Protein AF-A0A6B8VWV4-F1 (afdb_monomer)

Solvent-accessible surface area (backbone atoms only — not comparable to full-atom values): 10207 Å² total; per-residue (Å²): 133,89,80,88,90,80,85,89,86,83,79,82,75,80,77,74,96,81,81,52,87,89,60,67,57,71,84,74,61,70,84,85,40,60,80,71,83,76,66,89,48,74,66,50,55,71,66,52,79,57,67,69,63,52,51,54,50,32,57,49,41,43,54,50,23,52,50,47,48,54,48,51,54,52,48,50,52,52,52,50,49,51,52,37,50,51,31,49,72,72,42,40,70,35,40,76,70,68,77,28,92,43,56,9,41,73,65,51,54,40,46,51,28,47,54,52,32,52,50,41,51,51,50,47,51,50,42,52,53,52,30,52,52,31,47,75,65,55,34,56,29,67,49,30,51,53,31,42,63,57,43,47,59,55,32,49,51,35,54,69,66,37,34,51,54,23,49,64,65,54,51,64,71,75,75,110

Mean predicted aligned error: 11.54 Å

pLDDT: mean 80.35, std 17.71, range [31.72, 97.12]

Foldseek 3Di:
DDDDDDDDDDDDDPDDPPDDPVPPCPVVDDPPWDDDPDQPDPVSVVPDDDPVVQSVQQVVVLVCLVCLLVVLVVCLVVVLVVLQVVQQVVAADCCVVVNDPRRHDLCSQQVSLVVSLVSLVVSLVVLVVVLVVCNVVRHNRVSSVVSSVSSVVVSVCSCVPRNVSNCVSVVVVVPD

Structure (mmCIF, N/CA/C/O backbone):
data_AF-A0A6B8VWV4-F1
#
_entry.id   AF-A0A6B8VWV4-F1
#
loop_
_atom_site.group_PDB
_atom_site.id
_atom_site.type_symbol
_atom_site.label_atom_id
_atom_site.label_alt_id
_atom_site.label_comp_id
_atom_site.label_asym_id
_atom_site.label_entity_id
_atom_site.label_seq_id
_atom_site.pdbx_PDB_ins_code
_atom_site.Cartn_x
_atom_site.Cartn_y
_atom_site.Cartn_z
_atom_site.occupancy
_atom_site.B_iso_or_equiv
_atom_site.auth_seq_id
_atom_site.auth_comp_id
_atom_site.auth_asym_id
_atom_site.auth_atom_id
_atom_site.pdbx_PDB_model_num
ATOM 1 N N . MET A 1 1 ? -22.041 -53.135 40.907 1.00 37.31 1 MET A N 1
ATOM 2 C CA . MET A 1 1 ? -21.548 -53.247 39.514 1.00 37.31 1 MET A CA 1
ATOM 3 C C . MET A 1 1 ? -22.117 -52.061 38.740 1.00 37.31 1 MET A C 1
ATOM 5 O O . MET A 1 1 ? -23.328 -51.948 38.719 1.00 37.31 1 MET A O 1
ATOM 9 N N . SER A 1 2 ? -21.343 -51.020 38.392 1.00 31.72 2 SER A N 1
ATOM 10 C CA . SER A 1 2 ? -20.510 -50.909 37.164 1.00 31.72 2 SER A CA 1
ATOM 11 C C . SER A 1 2 ? -21.371 -51.090 35.897 1.00 31.72 2 SER A C 1
ATOM 13 O O . SER A 1 2 ? -21.990 -52.138 35.793 1.00 31.72 2 SER A O 1
ATOM 15 N N . LYS A 1 3 ? -21.473 -50.194 34.906 1.00 34.91 3 LYS A N 1
ATOM 16 C CA . LYS A 1 3 ? -20.714 -48.990 34.528 1.00 34.91 3 LYS A CA 1
ATOM 17 C C . LYS A 1 3 ? -21.537 -48.207 33.475 1.00 34.91 3 LYS A C 1
ATOM 19 O O . LYS A 1 3 ? -22.262 -48.837 32.721 1.00 34.91 3 LYS A O 1
ATOM 24 N N . SER A 1 4 ? -21.387 -46.878 33.481 1.00 43.94 4 SER A N 1
ATOM 25 C CA . SER A 1 4 ? -21.317 -45.929 32.346 1.00 43.94 4 SER A CA 1
ATOM 26 C C . SER A 1 4 ? -22.036 -46.223 31.024 1.00 43.94 4 SER A C 1
ATOM 28 O O . SER A 1 4 ? -21.726 -47.223 30.397 1.00 43.94 4 SER A O 1
ATOM 30 N N . ASP A 1 5 ? -22.772 -45.221 30.525 1.00 37.59 5 ASP A N 1
ATOM 31 C CA . ASP A 1 5 ? -22.463 -44.593 29.228 1.00 37.59 5 ASP A CA 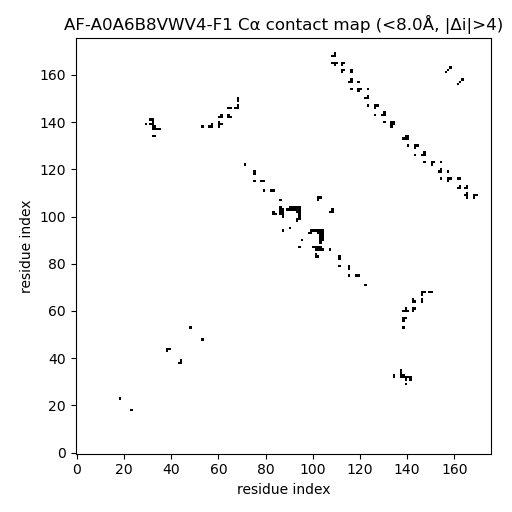1
ATOM 32 C C . ASP A 1 5 ? -22.983 -43.136 29.178 1.00 37.59 5 ASP A C 1
ATOM 34 O O . ASP A 1 5 ? -24.174 -42.863 29.074 1.00 37.59 5 ASP A O 1
ATOM 38 N N . SER A 1 6 ? -22.038 -42.202 29.288 1.00 47.72 6 SER A N 1
ATOM 39 C CA . SER A 1 6 ? -22.035 -40.842 28.720 1.00 47.72 6 SER A CA 1
ATOM 40 C C . SER A 1 6 ? -20.668 -40.724 28.026 1.00 47.72 6 SER A C 1
ATOM 42 O O . SER A 1 6 ? -19.728 -41.323 28.563 1.00 47.72 6 SER A O 1
ATOM 44 N N . PRO A 1 7 ? -20.471 -39.954 26.934 1.00 48.56 7 PRO A N 1
ATOM 45 C CA . PRO A 1 7 ? -21.165 -38.696 26.630 1.00 48.56 7 PRO A CA 1
ATOM 46 C C . PRO A 1 7 ? -21.514 -38.485 25.136 1.00 48.56 7 PRO A C 1
ATOM 48 O O . PRO A 1 7 ? -20.872 -39.041 24.254 1.00 48.56 7 PRO A O 1
ATOM 51 N N . ASP A 1 8 ? -22.444 -37.574 24.835 1.00 41.09 8 ASP A N 1
ATOM 52 C CA . ASP A 1 8 ? -22.256 -36.726 23.653 1.00 41.09 8 ASP A CA 1
ATOM 53 C C . ASP A 1 8 ? -22.115 -35.277 24.113 1.00 41.09 8 ASP A C 1
ATOM 55 O O . ASP A 1 8 ? -22.903 -34.733 24.893 1.00 41.09 8 ASP A O 1
ATOM 59 N N . SER A 1 9 ? -20.990 -34.718 23.707 1.00 47.50 9 SER A N 1
ATOM 60 C CA . SER A 1 9 ? -20.393 -33.486 24.163 1.00 47.50 9 SER A CA 1
ATOM 61 C C . SER A 1 9 ? -20.129 -32.636 22.935 1.00 47.50 9 SER A C 1
ATOM 63 O O . SER A 1 9 ? -19.119 -32.816 22.261 1.00 47.50 9 SER A O 1
ATOM 65 N N . SER A 1 10 ? -20.977 -31.646 22.684 1.00 38.12 10 SER A N 1
ATOM 66 C CA . SER A 1 10 ? -20.609 -30.554 21.783 1.00 38.12 10 SER A CA 1
ATOM 67 C C . SER A 1 10 ? -21.399 -29.288 22.096 1.00 38.12 10 SER A C 1
ATOM 69 O O . SER A 1 10 ? -22.338 -28.907 21.408 1.00 38.12 10 SER A O 1
ATOM 71 N N . GLY A 1 11 ? -20.945 -28.601 23.149 1.00 36.91 11 GLY A N 1
ATOM 72 C CA . GLY A 1 11 ? -20.740 -27.156 23.048 1.00 36.91 11 GLY A CA 1
ATOM 73 C C . GLY A 1 11 ? -21.850 -26.223 23.523 1.00 36.91 11 GLY A C 1
ATOM 74 O O . GLY A 1 11 ? -21.913 -25.096 23.038 1.00 36.91 11 GLY A O 1
ATOM 75 N N . ALA A 1 12 ? -22.676 -26.609 24.497 1.00 40.84 12 ALA A N 1
ATOM 76 C CA . ALA A 1 12 ? -23.470 -25.629 25.239 1.00 40.84 12 ALA A CA 1
ATOM 77 C C . ALA A 1 12 ? -22.522 -24.703 26.027 1.00 40.84 12 ALA A C 1
ATOM 79 O O . ALA A 1 12 ? -21.987 -25.075 27.076 1.00 40.84 12 ALA A O 1
ATOM 80 N N . LYS A 1 13 ? -22.271 -23.495 25.500 1.00 42.22 13 LYS A N 1
ATOM 81 C CA . LYS A 1 13 ? -21.592 -22.416 26.231 1.00 42.22 13 LYS A CA 1
ATOM 82 C C . LYS A 1 13 ? -22.326 -22.215 27.560 1.00 42.22 13 LYS A C 1
ATOM 84 O O . LYS A 1 13 ? -23.463 -21.757 27.569 1.00 42.22 13 LYS A O 1
ATOM 89 N N . LYS A 1 14 ? -21.672 -22.547 28.677 1.00 41.91 14 LYS A N 1
ATOM 90 C CA . LYS A 1 14 ? -22.146 -22.224 30.030 1.00 41.91 14 LYS A CA 1
ATOM 91 C C . LYS A 1 14 ? -22.340 -20.708 30.141 1.00 41.91 14 LYS A C 1
ATOM 93 O O . LYS A 1 14 ? -21.368 -19.971 30.306 1.00 41.91 14 LYS A O 1
ATOM 98 N N . GLN A 1 15 ? -23.586 -20.251 30.040 1.00 50.44 15 GLN A N 1
ATOM 99 C CA . GLN A 1 15 ? -23.987 -18.902 30.429 1.00 50.44 15 GLN A CA 1
ATOM 100 C C . GLN A 1 15 ? -23.720 -18.738 31.933 1.00 50.44 15 GLN A C 1
ATOM 102 O O . GLN A 1 15 ? -24.118 -19.581 32.738 1.00 50.44 15 GLN A O 1
ATOM 107 N N . LYS A 1 16 ? -22.982 -17.689 32.313 1.00 50.56 16 LYS A N 1
ATOM 108 C CA . LYS A 1 16 ? -22.765 -17.335 33.723 1.00 50.56 16 LYS A CA 1
ATOM 109 C C . LYS A 1 16 ? -24.048 -16.709 34.308 1.00 50.56 16 LYS A C 1
ATOM 111 O O . LYS A 1 16 ? -24.732 -15.984 33.589 1.00 50.56 16 LYS A O 1
ATOM 116 N N . PRO A 1 17 ? -24.373 -16.948 35.593 1.00 49.31 17 PRO A N 1
ATOM 117 C CA . PRO A 1 17 ? -25.719 -16.763 36.135 1.00 49.31 17 PRO A CA 1
ATOM 118 C C . PRO A 1 17 ? -25.940 -15.383 36.781 1.00 49.31 17 PRO A C 1
ATOM 120 O O . PRO A 1 17 ? -26.264 -15.298 37.958 1.00 49.31 17 PRO A O 1
ATOM 123 N N . TYR A 1 18 ? -25.795 -14.300 36.018 1.00 51.00 18 TYR A N 1
ATOM 124 C CA . TYR A 1 18 ? -26.352 -12.992 36.402 1.00 51.00 18 TYR A CA 1
ATOM 125 C C . TYR A 1 18 ? -27.030 -12.387 35.171 1.00 51.00 18 TYR A C 1
ATOM 127 O O . TYR A 1 18 ? -26.515 -11.482 34.520 1.00 51.00 18 TYR A O 1
ATOM 135 N N . GLY A 1 19 ? -28.130 -13.037 34.782 1.00 50.75 19 GLY A N 1
ATOM 136 C CA . GLY A 1 19 ? -28.830 -12.841 33.519 1.00 50.75 19 GLY A CA 1
ATOM 137 C C . GLY A 1 19 ? -30.044 -11.944 33.686 1.00 50.75 19 GLY A C 1
ATOM 138 O O . GLY A 1 19 ? -31.120 -12.409 34.048 1.00 50.75 19 GLY A O 1
ATOM 139 N N . HIS A 1 20 ? -29.847 -10.673 33.385 1.00 58.25 20 HIS A N 1
ATOM 140 C CA . HIS A 1 20 ? -30.908 -9.779 32.959 1.00 58.25 20 HIS A CA 1
ATOM 141 C C . HIS A 1 20 ? -30.858 -9.769 31.414 1.00 58.25 20 HIS A C 1
ATOM 143 O O . HIS A 1 20 ? -29.746 -9.708 30.877 1.00 58.25 20 HIS A O 1
ATOM 149 N N . PRO A 1 21 ? -31.977 -9.953 30.682 1.00 62.62 21 PRO A N 1
ATOM 150 C CA . PRO A 1 21 ? -31.972 -10.150 29.224 1.00 62.62 21 PRO A CA 1
ATOM 151 C C . PRO A 1 21 ? -31.321 -8.995 28.450 1.00 62.62 21 PRO A C 1
ATOM 153 O O . PRO A 1 21 ? -30.818 -9.207 27.355 1.00 62.62 21 PRO A O 1
ATOM 156 N N . GLU A 1 22 ? -31.258 -7.803 29.037 1.00 57.44 22 GLU A N 1
ATOM 157 C CA . GLU A 1 22 ? -30.548 -6.638 28.509 1.00 57.44 22 GLU A CA 1
ATOM 158 C C . GLU A 1 22 ? -29.008 -6.735 28.578 1.00 57.44 22 GLU A C 1
ATOM 160 O O . GLU A 1 22 ? -28.310 -5.940 27.954 1.00 57.44 22 GLU A O 1
ATOM 165 N N . ASN A 1 23 ? -28.464 -7.695 29.334 1.00 60.97 23 ASN A N 1
ATOM 166 C CA . ASN A 1 23 ? -27.028 -7.893 29.553 1.00 60.97 23 ASN A CA 1
ATOM 167 C C . ASN A 1 23 ? -26.495 -9.162 28.852 1.00 60.97 23 ASN A C 1
ATOM 169 O O . ASN A 1 23 ? -25.465 -9.720 29.231 1.00 60.97 23 ASN A O 1
ATOM 173 N N . ASP A 1 24 ? -27.176 -9.645 27.813 1.00 59.06 24 ASP A N 1
ATOM 174 C CA . ASP A 1 24 ? -26.701 -10.735 26.944 1.00 59.06 24 ASP A CA 1
ATOM 175 C C . ASP A 1 24 ? -25.492 -10.331 26.060 1.00 59.06 24 ASP A C 1
ATOM 177 O O . ASP A 1 24 ? -24.785 -11.175 25.492 1.00 59.06 24 AS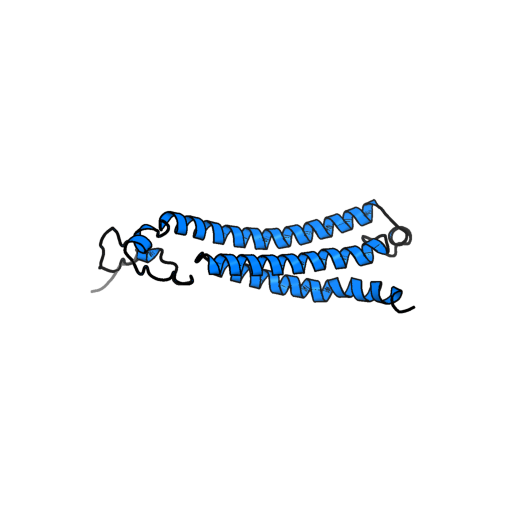P A O 1
ATOM 181 N N . LEU A 1 25 ? -25.181 -9.033 26.039 1.00 56.94 25 LEU A N 1
ATOM 182 C CA . LEU A 1 25 ? -24.085 -8.394 25.310 1.00 56.94 25 LEU A CA 1
ATOM 183 C C . LEU A 1 25 ? -22.680 -8.762 25.822 1.00 56.94 25 LEU A C 1
ATOM 185 O O . LEU A 1 25 ? -21.697 -8.528 25.117 1.00 56.94 25 LEU A O 1
ATOM 189 N N . VAL A 1 26 ? -22.552 -9.377 27.007 1.00 52.75 26 VAL A N 1
ATOM 190 C CA . VAL A 1 26 ? -21.244 -9.770 27.581 1.00 52.75 26 VAL A CA 1
ATOM 191 C C . VAL A 1 26 ? -20.503 -10.779 26.694 1.00 52.75 26 VAL A C 1
ATOM 193 O O . VAL A 1 26 ? -19.275 -10.832 26.697 1.00 52.75 26 VAL A O 1
ATOM 196 N N . THR A 1 27 ? -21.223 -11.570 25.894 1.00 53.66 27 THR A N 1
ATOM 197 C CA . THR A 1 27 ? -20.605 -12.574 25.011 1.00 53.66 27 THR A CA 1
ATOM 198 C C . THR A 1 27 ? -19.972 -11.999 23.739 1.00 53.66 27 THR A C 1
ATOM 200 O O . THR A 1 27 ? -19.168 -12.694 23.117 1.00 53.66 27 THR A O 1
ATOM 203 N N . ASP A 1 28 ? -20.292 -10.750 23.383 1.00 53.59 28 ASP A N 1
ATOM 204 C CA . ASP A 1 28 ? -19.855 -10.068 22.152 1.00 53.59 28 ASP A CA 1
ATOM 205 C C . ASP A 1 28 ? -19.010 -8.811 22.457 1.00 53.59 28 ASP A C 1
ATOM 207 O O . ASP A 1 28 ? -18.767 -7.969 21.588 1.00 53.59 28 ASP A O 1
ATOM 211 N N . TYR A 1 29 ? -18.573 -8.661 23.714 1.00 58.59 29 TYR A N 1
ATOM 212 C CA . TYR A 1 29 ? -17.768 -7.527 24.152 1.00 58.59 29 TYR A CA 1
ATOM 213 C C . TYR A 1 29 ? -16.325 -7.672 23.655 1.00 58.59 29 TYR A C 1
ATOM 215 O O . TYR A 1 29 ? -15.610 -8.617 23.994 1.00 58.59 29 TYR A O 1
ATOM 223 N N . ASP A 1 30 ? -15.884 -6.722 22.834 1.00 65.31 30 ASP A N 1
ATOM 224 C CA . ASP A 1 30 ? -14.546 -6.727 22.248 1.00 65.31 30 ASP A CA 1
ATOM 225 C C . ASP A 1 30 ? -13.532 -6.087 23.210 1.00 65.31 30 ASP A C 1
ATOM 227 O O . ASP A 1 30 ? -13.247 -4.890 23.141 1.00 65.31 30 ASP A O 1
ATOM 231 N N . TYR A 1 31 ? -12.981 -6.901 24.117 1.00 67.44 31 TYR A N 1
ATOM 232 C CA . TYR A 1 31 ? -11.972 -6.480 25.102 1.00 67.44 31 TYR A CA 1
ATOM 233 C C . TYR A 1 31 ? -10.649 -5.997 24.481 1.00 67.44 31 TYR A C 1
ATOM 235 O O . TYR A 1 31 ? -9.799 -5.476 25.198 1.00 67.44 31 TYR A O 1
ATOM 243 N N . THR A 1 32 ? -10.439 -6.180 23.172 1.00 73.50 32 THR A N 1
ATOM 244 C CA . THR A 1 32 ? -9.194 -5.772 22.499 1.00 73.50 32 THR A CA 1
ATOM 245 C C . THR A 1 32 ? -9.196 -4.307 22.068 1.00 73.50 32 THR A C 1
ATOM 247 O O . THR A 1 32 ? -8.146 -3.757 21.722 1.00 73.50 32 THR A O 1
ATOM 250 N N . ASN A 1 33 ? -10.359 -3.652 22.087 1.00 79.94 33 ASN A N 1
ATOM 251 C CA . ASN A 1 33 ? -10.485 -2.268 21.656 1.00 79.94 33 ASN A CA 1
ATOM 252 C C . ASN A 1 33 ? -10.069 -1.281 22.734 1.00 79.94 33 ASN A C 1
ATOM 254 O O . ASN A 1 33 ? -10.228 -1.510 23.932 1.00 79.94 33 ASN A O 1
ATOM 258 N N . ARG A 1 34 ? -9.572 -0.128 22.277 1.00 82.19 34 ARG A N 1
ATOM 259 C CA . ARG A 1 34 ? -9.342 1.016 23.151 1.00 82.19 34 ARG A CA 1
ATOM 260 C C . ARG A 1 34 ? -10.682 1.428 23.772 1.00 82.19 34 ARG A C 1
ATOM 262 O O . ARG A 1 34 ? -11.584 1.791 23.009 1.00 82.19 34 ARG A O 1
ATOM 269 N N . PRO A 1 35 ? -10.812 1.425 25.110 1.00 79.69 35 PRO A N 1
ATOM 270 C CA . PRO A 1 35 ? -12.058 1.805 25.753 1.00 79.69 35 PRO A CA 1
ATOM 271 C C . PRO A 1 35 ? -12.407 3.252 25.402 1.00 79.69 35 PRO A C 1
ATOM 273 O O . PRO A 1 35 ? -11.531 4.122 25.334 1.00 79.69 35 PRO A O 1
ATOM 276 N N . MET A 1 36 ? -13.689 3.488 25.134 1.00 75.56 36 MET A N 1
ATOM 277 C CA . MET A 1 36 ? -14.227 4.838 25.017 1.00 75.56 36 MET A CA 1
ATOM 278 C C . MET A 1 36 ? -14.179 5.498 26.406 1.00 75.56 36 MET A C 1
ATOM 280 O O . MET A 1 36 ? -14.383 4.793 27.400 1.00 75.56 36 MET A O 1
ATOM 284 N N . PRO A 1 37 ? -13.877 6.805 26.519 1.00 79.88 37 PRO A N 1
ATOM 285 C CA . PRO A 1 37 ? -14.054 7.508 27.786 1.00 79.88 37 PRO A CA 1
ATOM 286 C C . PRO A 1 37 ? -15.496 7.332 28.277 1.00 79.88 37 PRO A C 1
ATOM 288 O O . PRO A 1 37 ? -16.438 7.408 27.488 1.00 79.88 37 PRO A O 1
ATOM 291 N N . GLY A 1 38 ? -15.653 7.037 29.569 1.00 75.94 38 GLY A N 1
ATOM 292 C CA . GLY A 1 38 ? -16.973 6.895 30.179 1.00 75.94 38 GLY A CA 1
ATOM 293 C C . GLY A 1 38 ? -17.726 8.230 30.169 1.00 75.94 38 GLY A C 1
ATOM 294 O O . GLY A 1 38 ? -17.079 9.276 30.255 1.00 75.94 38 GLY A O 1
ATOM 295 N N . PRO A 1 39 ? -19.066 8.205 30.074 1.00 82.25 39 PRO A N 1
ATOM 296 C CA . PRO A 1 39 ? -19.858 9.422 30.045 1.0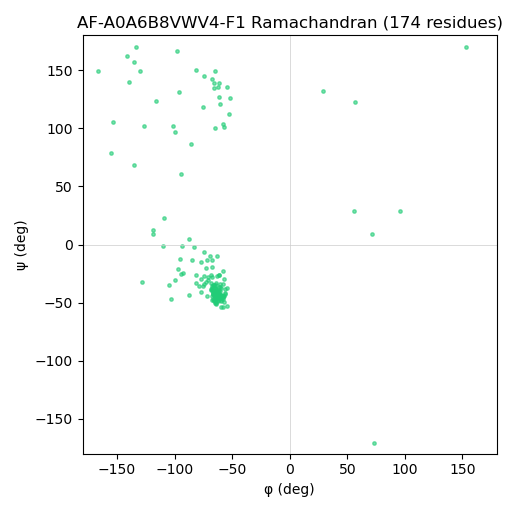0 82.25 39 PRO A CA 1
ATOM 297 C C . PRO A 1 39 ? -19.738 10.151 31.382 1.00 82.25 39 PRO A C 1
ATOM 299 O O . PRO A 1 39 ? -19.835 9.531 32.444 1.00 82.25 39 PRO A O 1
ATOM 302 N N . SER A 1 40 ? -19.523 11.463 31.331 1.00 81.81 40 SER A N 1
ATOM 303 C CA . SER A 1 40 ? -19.393 12.296 32.538 1.00 81.81 40 SER A CA 1
ATOM 304 C C . SER A 1 40 ? -20.691 13.007 32.933 1.00 81.81 40 SER A C 1
ATOM 306 O O . SER A 1 40 ? -20.856 13.361 34.100 1.00 81.81 40 SER A O 1
ATOM 308 N N . THR A 1 41 ? -21.630 13.174 31.992 1.00 88.00 41 THR A N 1
ATOM 309 C CA . THR A 1 41 ? -22.945 13.798 32.216 1.00 88.00 41 THR A CA 1
ATOM 310 C C . THR A 1 41 ? -24.083 12.975 31.600 1.00 88.00 41 THR A C 1
ATOM 312 O O . THR A 1 41 ? -23.855 12.020 30.854 1.00 88.00 41 THR A O 1
ATOM 315 N N . VAL A 1 42 ? -25.332 13.327 31.922 1.00 82.94 42 VAL A N 1
ATOM 316 C CA . VAL A 1 42 ? -26.528 12.643 31.391 1.00 82.94 42 VAL A CA 1
ATOM 317 C C . VAL A 1 42 ? -26.682 12.900 29.888 1.00 82.94 42 VAL A C 1
ATOM 319 O O . VAL A 1 42 ? -27.070 12.008 29.138 1.00 82.94 42 VAL A O 1
ATOM 322 N N . GLU A 1 43 ? -26.320 14.097 29.433 1.00 83.00 43 GLU A N 1
ATOM 323 C CA . GLU A 1 43 ? -26.318 14.490 28.022 1.00 83.00 43 GLU A CA 1
ATOM 324 C C . GLU A 1 43 ? -25.256 13.718 27.232 1.00 83.00 43 GLU A C 1
ATOM 326 O O . GLU A 1 43 ? -25.515 13.285 26.112 1.00 83.00 43 GLU A O 1
ATOM 331 N N . ASP A 1 44 ? -24.084 13.497 27.832 1.00 80.94 44 ASP A N 1
ATOM 332 C CA . ASP A 1 44 ? -22.996 12.698 27.259 1.00 80.94 44 ASP A CA 1
ATOM 333 C C . ASP A 1 44 ? -23.424 11.231 27.083 1.00 80.94 44 ASP A C 1
ATOM 335 O O . ASP A 1 44 ? -23.185 10.621 26.043 1.00 80.94 44 ASP A O 1
ATOM 339 N N . LEU A 1 45 ? -24.166 10.686 28.056 1.00 79.94 45 LEU A N 1
ATOM 340 C CA . LEU A 1 45 ? -24.765 9.354 27.950 1.00 79.94 45 LEU A CA 1
ATOM 341 C C . LEU A 1 45 ? -25.830 9.285 26.841 1.00 79.94 45 LEU A C 1
ATOM 343 O O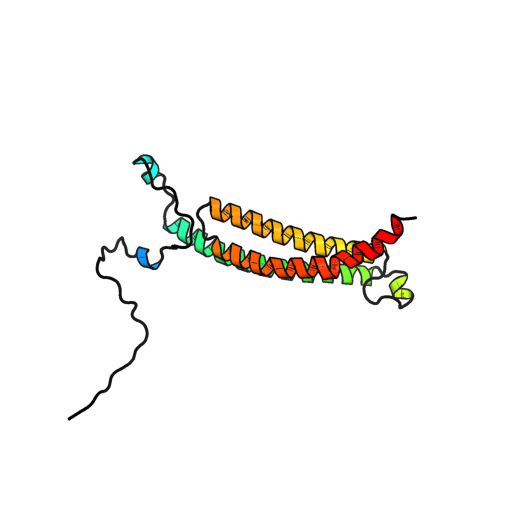 . LEU A 1 45 ? -25.864 8.313 26.090 1.00 79.94 45 LEU A O 1
ATOM 347 N N . ALA A 1 46 ? -26.668 10.317 26.700 1.00 81.19 46 ALA A N 1
ATOM 348 C CA . ALA A 1 46 ? -27.677 10.391 25.640 1.00 81.19 46 ALA A CA 1
ATOM 349 C C . ALA A 1 46 ? -27.065 10.566 24.235 1.00 81.19 46 ALA A C 1
ATOM 351 O O . ALA A 1 46 ? -27.670 10.159 23.244 1.00 81.19 46 ALA A O 1
ATOM 352 N N . GLY A 1 47 ? -25.868 11.153 24.144 1.00 79.25 47 GLY A N 1
ATOM 353 C CA . GLY A 1 47 ? -25.113 11.334 22.904 1.00 79.25 47 GLY A CA 1
ATOM 354 C C . GLY A 1 47 ? -24.290 10.118 22.471 1.00 79.25 47 GLY A C 1
ATOM 355 O O . GLY A 1 47 ? -23.643 10.171 21.419 1.00 79.25 47 GLY A O 1
ATOM 356 N N . GLN A 1 48 ? -24.284 9.028 23.248 1.00 79.94 48 GLN A N 1
ATOM 357 C CA . GLN A 1 48 ? -23.482 7.860 22.904 1.00 79.94 48 GLN A CA 1
ATOM 358 C C . GLN A 1 48 ? -23.966 7.185 21.614 1.00 79.94 48 GLN A C 1
ATOM 360 O O . GLN A 1 48 ? -25.168 7.030 21.389 1.00 79.94 48 GLN A O 1
ATOM 365 N N . PRO A 1 49 ? -23.031 6.749 20.752 1.00 78.94 49 PRO A N 1
ATOM 366 C CA . PRO A 1 49 ? -23.384 6.001 19.559 1.00 78.94 49 PRO A CA 1
ATOM 367 C C . PRO A 1 49 ? -24.061 4.678 19.929 1.00 78.94 49 PRO A C 1
ATOM 369 O O . PRO A 1 49 ? -23.578 3.944 20.788 1.00 78.94 49 PRO A O 1
ATOM 372 N N . ASP A 1 50 ? -25.148 4.357 19.223 1.00 83.75 50 ASP A N 1
ATOM 373 C CA . ASP A 1 50 ? -25.885 3.102 19.392 1.00 83.75 50 ASP A CA 1
ATOM 374 C C . ASP A 1 50 ? -24.936 1.881 19.300 1.00 83.75 50 ASP A C 1
ATOM 376 O O . ASP A 1 50 ? -24.210 1.738 18.301 1.00 83.75 50 ASP A O 1
ATOM 380 N N . PRO A 1 51 ? -24.930 0.978 20.304 1.00 79.12 51 PRO A N 1
ATOM 381 C CA . PRO A 1 51 ? -24.073 -0.206 20.318 1.00 79.12 51 PRO A CA 1
ATOM 382 C C . PRO A 1 51 ? -24.253 -1.118 19.094 1.00 79.12 51 PRO A C 1
ATOM 384 O O . PRO A 1 51 ? -23.289 -1.765 18.667 1.00 79.12 51 PRO A O 1
ATOM 387 N N . VAL A 1 52 ? -25.444 -1.164 18.486 1.00 84.31 52 VAL A N 1
ATOM 388 C CA . VAL A 1 52 ? -25.697 -1.966 17.276 1.00 84.31 52 VAL A CA 1
ATOM 389 C C . VAL A 1 52 ? -24.915 -1.408 16.084 1.00 84.31 52 VAL A C 1
ATOM 391 O O . VAL A 1 52 ? -24.263 -2.161 15.353 1.00 84.31 52 VAL A O 1
ATOM 394 N N . LEU A 1 53 ? -24.891 -0.081 15.927 1.00 84.62 53 LEU A N 1
ATOM 395 C CA . LEU A 1 53 ? -24.137 0.587 14.863 1.00 84.62 53 LEU A CA 1
ATOM 396 C C . LEU A 1 53 ? -22.623 0.390 15.023 1.00 84.62 53 LEU A C 1
ATOM 398 O O . LEU A 1 53 ? -21.912 0.213 14.030 1.00 84.62 53 LEU A O 1
ATOM 402 N N . ILE A 1 54 ? -22.115 0.390 16.259 1.00 84.25 54 ILE A N 1
ATOM 403 C CA . ILE A 1 54 ? -20.696 0.120 16.541 1.00 84.25 54 ILE A CA 1
ATOM 404 C C . ILE A 1 54 ? -20.338 -1.320 16.161 1.00 84.25 54 ILE A C 1
ATOM 406 O O . ILE A 1 54 ? -19.313 -1.555 15.513 1.00 84.25 54 ILE A O 1
ATOM 410 N N . ARG A 1 55 ? -21.193 -2.287 16.512 1.00 83.19 55 ARG A N 1
ATOM 411 C CA . ARG A 1 55 ? -20.974 -3.705 16.197 1.00 83.19 55 ARG A CA 1
ATOM 412 C C . ARG A 1 55 ? -20.875 -3.944 14.695 1.00 83.19 55 ARG A C 1
ATOM 414 O O . ARG A 1 55 ? -19.942 -4.609 14.236 1.00 83.19 55 ARG A O 1
ATOM 421 N N . GLU A 1 56 ? -21.782 -3.354 13.923 1.00 87.75 56 GLU A N 1
ATOM 422 C CA . GLU A 1 56 ? -21.764 -3.484 12.467 1.00 87.75 56 GLU A CA 1
ATOM 423 C C . GLU A 1 56 ? -20.490 -2.866 11.866 1.00 87.75 56 GLU A C 1
ATOM 425 O O . GLU A 1 56 ? -19.792 -3.504 11.072 1.00 87.75 56 GLU A O 1
ATOM 430 N N . ARG A 1 57 ? -20.081 -1.678 12.334 1.00 87.75 57 ARG A N 1
ATOM 431 C CA . ARG A 1 57 ? -18.811 -1.052 11.921 1.00 87.75 57 ARG A CA 1
ATOM 432 C C . ARG A 1 57 ? -17.587 -1.901 12.282 1.00 87.75 57 ARG A C 1
ATOM 434 O O . ARG A 1 57 ? -16.641 -1.970 11.494 1.00 87.75 57 ARG A O 1
ATOM 441 N N . ASN A 1 58 ? -17.595 -2.590 13.422 1.00 87.75 58 ASN A N 1
ATOM 442 C CA . ASN A 1 58 ? -16.514 -3.492 13.835 1.00 87.75 58 ASN A CA 1
ATOM 443 C C . ASN A 1 58 ? -16.422 -4.742 12.949 1.00 87.75 58 ASN A C 1
ATOM 445 O O . ASN A 1 58 ? -15.319 -5.172 12.573 1.00 87.75 58 ASN A O 1
ATOM 449 N N . ARG A 1 59 ? -17.571 -5.302 12.555 1.00 87.44 59 ARG A N 1
ATOM 450 C CA . ARG A 1 59 ? -17.634 -6.412 11.598 1.00 87.44 59 ARG A CA 1
ATOM 451 C C . ARG A 1 59 ? -17.091 -5.989 10.234 1.00 87.44 59 ARG A C 1
ATOM 453 O O . ARG A 1 59 ? -16.259 -6.697 9.661 1.00 87.44 59 ARG A O 1
ATOM 460 N N . GLN A 1 60 ? -17.489 -4.811 9.756 1.00 90.25 60 GLN A N 1
ATOM 461 C CA . GLN A 1 60 ? -17.003 -4.241 8.499 1.00 90.25 60 GLN A CA 1
ATOM 462 C C . GLN A 1 60 ? -15.501 -3.941 8.539 1.00 90.25 60 GLN A C 1
ATOM 464 O O . GLN A 1 60 ? -14.803 -4.282 7.588 1.00 90.25 60 GLN A O 1
ATOM 469 N N . SER A 1 61 ? -14.977 -3.397 9.644 1.00 88.19 61 SER A N 1
ATOM 470 C CA . SER A 1 61 ? -13.543 -3.097 9.806 1.00 88.19 61 SER A CA 1
ATOM 471 C C . SER A 1 61 ? -12.663 -4.334 9.596 1.00 88.19 61 SER A C 1
ATOM 473 O O . SER A 1 61 ? -11.646 -4.263 8.911 1.00 88.19 61 SER A O 1
ATOM 475 N N . GLY A 1 62 ? -13.084 -5.491 10.121 1.00 88.62 62 GLY A N 1
ATOM 476 C CA . GLY A 1 62 ? -12.348 -6.747 9.936 1.00 88.62 62 GLY A CA 1
ATOM 477 C C . GLY A 1 62 ? -12.311 -7.209 8.476 1.00 88.62 62 GLY A C 1
ATOM 478 O O . GLY A 1 62 ? -11.256 -7.585 7.974 1.00 88.62 62 GLY A O 1
ATOM 479 N N . ARG A 1 63 ? -13.447 -7.125 7.768 1.00 92.81 63 ARG A N 1
ATOM 480 C CA . ARG A 1 63 ? -13.514 -7.456 6.332 1.00 92.81 63 ARG A CA 1
ATOM 481 C C . ARG A 1 63 ? -12.682 -6.483 5.499 1.00 92.81 63 ARG A C 1
ATOM 483 O O . ARG A 1 63 ? -11.972 -6.916 4.601 1.00 92.81 63 ARG A O 1
ATOM 490 N N . GLN A 1 64 ? -12.748 -5.190 5.816 1.00 94.56 64 GLN A N 1
ATOM 491 C CA . GLN A 1 64 ? -11.966 -4.150 5.147 1.00 94.56 64 GLN A CA 1
ATOM 492 C C . GLN A 1 64 ? -10.464 -4.408 5.279 1.00 94.56 64 GLN A C 1
ATOM 494 O O . GLN A 1 64 ? -9.771 -4.337 4.274 1.00 94.56 64 GLN A O 1
ATOM 499 N N . ALA A 1 65 ? -9.973 -4.767 6.471 1.00 94.25 65 ALA A N 1
ATOM 500 C CA . ALA A 1 65 ? -8.558 -5.081 6.681 1.00 94.25 65 ALA A CA 1
ATOM 501 C C . ALA A 1 65 ? -8.092 -6.269 5.820 1.00 94.25 65 ALA A C 1
ATOM 503 O O . ALA A 1 65 ? -7.044 -6.201 5.180 1.00 94.25 65 ALA A O 1
ATOM 504 N N . LEU A 1 66 ? -8.901 -7.333 5.748 1.00 95.25 66 LEU A N 1
ATOM 505 C CA . LEU A 1 66 ? -8.602 -8.500 4.917 1.00 95.25 66 LEU A CA 1
ATOM 506 C C . LEU A 1 66 ? -8.572 -8.147 3.423 1.00 95.25 66 LEU A C 1
ATOM 508 O O . LEU A 1 66 ? -7.606 -8.466 2.731 1.00 95.25 66 LEU A O 1
ATOM 512 N N . PHE A 1 67 ? -9.609 -7.466 2.926 1.00 96.94 67 PHE A N 1
ATOM 513 C CA . PHE A 1 67 ? -9.664 -7.044 1.525 1.00 96.94 67 PHE A CA 1
ATOM 514 C C . PHE A 1 67 ? -8.561 -6.048 1.176 1.00 96.94 67 PHE A C 1
ATOM 516 O O . PHE A 1 67 ? -8.053 -6.088 0.061 1.00 96.94 67 PHE A O 1
ATOM 523 N N . TYR A 1 68 ? -8.157 -5.196 2.119 1.00 96.88 68 TYR A N 1
ATOM 524 C CA . TYR A 1 68 ? -7.037 -4.284 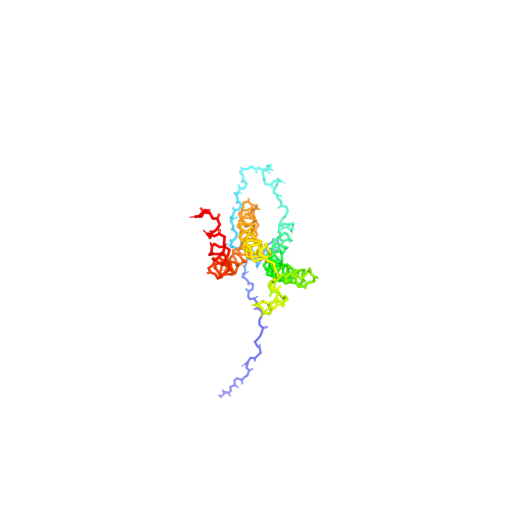1.938 1.00 96.88 68 TYR A CA 1
ATOM 525 C C . TYR A 1 68 ? -5.724 -5.049 1.754 1.00 96.88 68 TYR A C 1
ATOM 527 O O . TYR A 1 68 ? -5.025 -4.815 0.774 1.00 96.88 68 TYR A O 1
ATOM 535 N N . ALA A 1 69 ? -5.410 -5.998 2.644 1.00 95.38 69 ALA A N 1
ATOM 536 C CA . ALA A 1 69 ? -4.178 -6.782 2.562 1.00 95.38 69 ALA A CA 1
ATOM 537 C C . ALA A 1 69 ? -4.105 -7.622 1.276 1.00 95.38 69 ALA A C 1
ATOM 539 O O . ALA A 1 69 ? -3.090 -7.611 0.585 1.00 95.38 69 ALA A O 1
ATOM 540 N N . ILE A 1 70 ? -5.192 -8.311 0.917 1.00 96.88 70 ILE A N 1
ATOM 541 C CA . ILE A 1 70 ? -5.247 -9.101 -0.322 1.00 96.88 70 ILE A CA 1
ATOM 542 C C . ILE A 1 70 ? -5.185 -8.179 -1.544 1.00 96.88 70 ILE A C 1
ATOM 544 O O . ILE A 1 70 ? -4.405 -8.417 -2.464 1.00 96.88 70 ILE A O 1
ATOM 548 N N . GLY A 1 71 ? -5.981 -7.108 -1.544 1.00 96.81 71 GLY A N 1
ATOM 549 C CA . GLY A 1 71 ? -6.053 -6.150 -2.643 1.00 96.81 71 GLY A CA 1
ATOM 550 C C . GLY A 1 71 ? -4.714 -5.471 -2.913 1.00 96.81 71 GLY A C 1
ATOM 551 O O . GLY A 1 71 ? -4.334 -5.336 -4.071 1.00 96.81 71 GLY A O 1
ATOM 552 N N . ALA A 1 72 ? -3.968 -5.125 -1.867 1.00 96.06 72 ALA A N 1
ATOM 553 C CA . ALA A 1 72 ? -2.607 -4.604 -1.942 1.00 96.06 72 ALA A CA 1
ATOM 554 C C . ALA A 1 72 ? -1.661 -5.519 -2.735 1.00 96.06 72 ALA A C 1
ATOM 556 O O . ALA A 1 72 ? -1.014 -5.079 -3.683 1.00 96.06 72 ALA A O 1
ATOM 557 N N . ILE A 1 73 ? -1.610 -6.803 -2.374 1.00 95.25 73 ILE A N 1
ATOM 558 C CA . ILE A 1 73 ? -0.726 -7.788 -3.014 1.00 95.25 73 ILE A CA 1
ATOM 559 C C . ILE A 1 73 ? -1.145 -8.000 -4.464 1.00 95.25 73 ILE A C 1
ATOM 561 O O . ILE A 1 73 ? -0.319 -7.943 -5.371 1.00 95.25 73 ILE A O 1
ATOM 565 N N . VAL A 1 74 ? -2.441 -8.222 -4.685 1.00 97.12 74 VAL A N 1
ATOM 566 C CA . VAL A 1 74 ? -2.991 -8.461 -6.021 1.00 97.12 74 VAL A CA 1
ATOM 567 C C . VAL A 1 74 ? -2.720 -7.264 -6.926 1.00 97.12 74 VAL A C 1
ATOM 569 O O . VAL A 1 74 ? -2.275 -7.444 -8.054 1.00 97.12 74 VAL A O 1
ATOM 572 N N . THR A 1 75 ? -2.914 -6.043 -6.431 1.00 96.44 75 THR A N 1
ATOM 573 C CA . THR A 1 75 ? -2.673 -4.825 -7.212 1.00 96.44 75 THR A CA 1
ATOM 574 C C . THR A 1 75 ? -1.189 -4.621 -7.500 1.00 96.44 75 THR A C 1
ATOM 576 O O . THR A 1 75 ? -0.852 -4.244 -8.618 1.00 96.44 75 THR A O 1
ATOM 579 N N . LEU A 1 76 ? -0.293 -4.918 -6.552 1.00 95.75 76 LEU A N 1
ATOM 580 C CA . LEU A 1 76 ? 1.152 -4.864 -6.789 1.00 95.75 76 LEU A CA 1
ATOM 581 C C . LEU A 1 76 ? 1.576 -5.860 -7.878 1.00 95.75 76 LEU A C 1
ATOM 583 O O . LEU A 1 76 ? 2.273 -5.483 -8.818 1.00 95.75 76 LEU A O 1
ATOM 587 N N . LEU A 1 77 ? 1.133 -7.117 -7.776 1.00 94.81 77 LEU A N 1
ATOM 588 C CA . LEU A 1 77 ? 1.485 -8.166 -8.734 1.00 94.81 77 LEU A CA 1
ATOM 589 C C . LEU A 1 77 ? 0.901 -7.888 -10.120 1.00 94.81 77 LEU A C 1
ATOM 591 O O . LEU A 1 77 ? 1.624 -7.952 -11.112 1.00 94.81 77 LEU A O 1
ATOM 595 N N . LEU A 1 78 ? -0.386 -7.538 -10.195 1.00 96.75 78 LEU A N 1
ATOM 596 C CA . LEU A 1 78 ? -1.039 -7.198 -11.458 1.00 96.75 78 LEU A CA 1
ATOM 597 C C . LEU A 1 78 ? -0.442 -5.930 -12.066 1.00 96.75 78 LEU A C 1
ATOM 599 O O . LEU A 1 78 ? -0.136 -5.922 -13.250 1.00 96.75 78 LEU A O 1
ATOM 603 N N . GLY A 1 79 ? -0.227 -4.879 -11.274 1.00 93.50 79 GLY A N 1
ATOM 604 C CA . GLY A 1 79 ? 0.376 -3.633 -11.744 1.00 93.50 79 GLY A CA 1
ATOM 605 C C . GLY A 1 79 ? 1.797 -3.843 -12.265 1.00 93.50 79 GLY A C 1
ATOM 606 O O . GLY A 1 79 ? 2.122 -3.403 -13.366 1.00 93.50 79 GLY A O 1
ATOM 607 N N . GLY A 1 80 ? 2.624 -4.586 -11.524 1.00 92.31 80 GLY A N 1
ATOM 608 C CA . GLY A 1 80 ? 3.974 -4.951 -11.951 1.00 92.31 80 GLY A CA 1
ATOM 609 C C . GLY A 1 80 ? 3.976 -5.791 -13.229 1.00 92.31 80 GLY A C 1
ATOM 610 O O . GLY A 1 80 ? 4.749 -5.508 -14.143 1.00 92.31 80 GLY A O 1
ATOM 611 N N . PHE A 1 81 ? 3.085 -6.778 -13.332 1.00 93.69 81 PHE A N 1
ATOM 612 C CA . PHE A 1 81 ? 2.957 -7.614 -14.525 1.00 93.69 81 PHE A CA 1
ATOM 613 C C . PHE A 1 81 ? 2.451 -6.831 -15.743 1.00 93.69 81 PHE A C 1
ATOM 615 O O . PHE A 1 81 ? 2.992 -6.981 -16.835 1.00 93.69 81 PHE A O 1
ATOM 622 N N . LEU A 1 82 ? 1.467 -5.946 -15.565 1.00 93.62 82 LEU A N 1
ATOM 623 C CA . LEU A 1 82 ? 0.967 -5.076 -16.631 1.00 93.62 82 LEU A CA 1
ATOM 624 C C . LEU A 1 82 ? 2.061 -4.141 -17.154 1.00 93.62 82 LEU A C 1
ATOM 626 O O . LEU A 1 82 ? 2.172 -3.963 -18.363 1.00 93.62 82 LEU A O 1
ATOM 630 N N . LEU A 1 83 ? 2.907 -3.591 -16.278 1.00 90.75 83 LEU A N 1
ATOM 631 C CA . LEU A 1 83 ? 4.055 -2.784 -16.701 1.00 90.75 83 LEU A CA 1
ATOM 632 C C . LEU A 1 83 ? 5.075 -3.602 -17.512 1.00 90.75 83 LEU A C 1
ATOM 634 O O . LEU A 1 83 ? 5.607 -3.093 -18.498 1.00 90.75 83 LEU A O 1
ATOM 638 N N . LEU A 1 84 ? 5.317 -4.867 -17.148 1.00 90.06 84 LEU A N 1
ATOM 639 C CA . LEU A 1 84 ? 6.173 -5.766 -17.938 1.00 90.06 84 LEU A CA 1
ATOM 640 C C . LEU A 1 84 ? 5.556 -6.082 -19.302 1.00 90.06 84 LEU A C 1
ATOM 642 O O . LEU A 1 84 ? 6.246 -6.024 -20.315 1.00 90.06 84 LEU A O 1
ATOM 646 N N . LEU A 1 85 ? 4.253 -6.367 -19.349 1.00 90.62 85 LEU A N 1
ATOM 647 C CA . LEU A 1 85 ? 3.539 -6.586 -20.607 1.00 90.62 85 LEU A CA 1
ATOM 648 C C . LEU A 1 85 ? 3.604 -5.355 -21.511 1.00 90.62 85 LEU A C 1
ATOM 650 O O . LEU A 1 85 ? 3.888 -5.483 -22.698 1.00 90.62 85 LEU A O 1
ATOM 654 N N . LEU A 1 86 ? 3.386 -4.162 -20.954 1.00 88.62 86 LEU A N 1
ATOM 655 C CA . LEU A 1 86 ? 3.507 -2.905 -21.690 1.00 88.62 86 LEU A CA 1
ATOM 656 C C . LEU A 1 86 ? 4.923 -2.721 -22.241 1.00 88.62 86 LEU A C 1
ATOM 658 O O . LEU A 1 86 ? 5.068 -2.410 -23.419 1.00 88.62 86 LEU A O 1
ATOM 662 N N . SER A 1 87 ? 5.958 -2.987 -21.437 1.00 87.00 87 SER A N 1
ATOM 663 C CA . SER A 1 87 ? 7.349 -2.958 -21.910 1.00 87.00 87 SER A CA 1
ATOM 664 C C . SER A 1 87 ? 7.566 -3.913 -23.082 1.00 87.00 87 SER A C 1
ATOM 666 O O . SER A 1 87 ? 8.138 -3.531 -24.103 1.00 87.00 87 SER A O 1
ATOM 668 N N . ARG A 1 88 ? 7.029 -5.134 -22.979 1.00 87.06 88 ARG A N 1
ATOM 669 C CA . ARG A 1 88 ? 7.167 -6.155 -24.017 1.00 87.06 88 ARG A CA 1
ATOM 670 C C . ARG A 1 88 ? 6.448 -5.804 -25.319 1.00 87.06 88 ARG A C 1
ATOM 672 O O . ARG A 1 88 ? 6.943 -6.182 -26.380 1.00 87.06 88 ARG A O 1
ATOM 679 N N . MET A 1 89 ? 5.303 -5.123 -25.235 1.00 87.12 89 MET A N 1
ATOM 680 C CA . MET A 1 89 ? 4.522 -4.672 -26.394 1.00 87.12 89 MET A CA 1
ATOM 681 C C . MET A 1 89 ? 5.141 -3.457 -27.087 1.00 87.12 89 MET A C 1
ATOM 683 O O . MET A 1 89 ? 5.066 -3.365 -28.307 1.00 87.12 89 MET A O 1
ATOM 687 N N . ILE A 1 90 ? 5.745 -2.535 -26.328 1.00 86.75 90 ILE A N 1
ATOM 688 C CA . ILE A 1 90 ? 6.453 -1.374 -26.891 1.00 86.75 90 ILE A CA 1
ATOM 689 C C . ILE A 1 90 ? 7.724 -1.826 -27.625 1.00 86.75 90 ILE A C 1
ATOM 691 O O . ILE A 1 90 ? 8.090 -1.237 -28.640 1.00 86.75 90 ILE A O 1
ATOM 695 N N . GLY A 1 91 ? 8.372 -2.889 -27.138 1.00 79.56 91 GLY A N 1
ATOM 696 C CA . GLY A 1 91 ? 9.646 -3.355 -27.675 1.00 79.56 91 GLY A CA 1
ATOM 697 C C . GLY A 1 91 ? 10.796 -2.425 -27.289 1.00 79.56 91 GLY A C 1
ATOM 698 O O . GLY A 1 91 ? 10.662 -1.558 -26.422 1.00 79.56 91 GLY A O 1
ATOM 699 N N . GLY A 1 92 ? 11.965 -2.641 -27.883 1.00 82.88 92 GLY A N 1
ATOM 700 C CA . GLY A 1 92 ? 13.137 -1.811 -27.624 1.00 82.88 92 GLY A CA 1
ATOM 701 C C . GLY A 1 92 ? 14.460 -2.537 -27.851 1.00 82.88 92 GLY A C 1
ATOM 702 O O . GLY A 1 92 ? 14.474 -3.757 -28.036 1.00 82.88 92 GLY A O 1
ATOM 703 N N . PRO A 1 93 ? 15.577 -1.792 -27.829 1.00 81.88 93 PRO A N 1
ATOM 704 C CA . PRO A 1 93 ? 16.886 -2.292 -28.243 1.00 81.88 93 PRO A CA 1
ATOM 705 C C . PRO A 1 93 ? 17.336 -3.522 -27.445 1.00 81.88 93 PRO A C 1
ATOM 707 O O . PRO A 1 93 ? 17.932 -4.425 -28.022 1.00 81.88 93 PRO A O 1
ATOM 710 N N . TYR A 1 94 ? 16.980 -3.615 -26.159 1.00 81.06 94 TYR A N 1
ATOM 711 C CA . TYR A 1 94 ? 17.340 -4.761 -25.315 1.00 81.06 94 TYR A CA 1
ATOM 712 C C . TYR A 1 94 ? 16.588 -6.050 -25.672 1.00 81.06 94 TYR A C 1
ATOM 714 O O . TYR A 1 94 ? 17.128 -7.143 -25.507 1.00 81.06 94 TYR A O 1
ATOM 722 N N . CYS A 1 95 ? 15.355 -5.937 -26.171 1.00 82.94 95 CYS A N 1
ATOM 723 C CA . CYS A 1 95 ? 14.563 -7.094 -26.592 1.00 82.94 95 CYS A CA 1
ATOM 724 C C . CYS A 1 95 ? 14.950 -7.576 -27.996 1.00 82.94 95 CYS A C 1
ATOM 726 O O . CYS A 1 95 ? 14.939 -8.779 -28.242 1.00 82.94 95 CYS A O 1
ATOM 728 N N . GLU A 1 96 ? 15.353 -6.665 -28.886 1.00 81.94 96 GLU A N 1
ATOM 729 C CA . GLU A 1 96 ? 15.843 -7.009 -30.230 1.00 81.94 96 GLU A CA 1
ATOM 730 C C . GLU A 1 96 ? 17.263 -7.600 -30.202 1.00 81.94 96 GLU A C 1
ATOM 732 O O . GLU A 1 96 ? 17.577 -8.507 -30.969 1.00 81.94 96 GLU A O 1
ATOM 737 N N . ALA A 1 97 ? 18.116 -7.140 -29.279 1.00 77.50 97 ALA A N 1
ATOM 738 C CA . ALA A 1 97 ? 19.463 -7.677 -29.073 1.00 77.50 97 ALA A CA 1
ATOM 739 C C . ALA A 1 97 ? 19.483 -9.046 -28.358 1.00 77.50 97 ALA A C 1
ATOM 741 O O . ALA A 1 97 ? 20.542 -9.655 -28.221 1.00 77.50 97 ALA A O 1
ATOM 742 N N . GLY A 1 98 ? 18.330 -9.537 -27.887 1.00 74.75 98 GLY A N 1
ATOM 743 C CA . GLY A 1 98 ? 18.222 -10.791 -27.132 1.00 74.75 98 GLY A CA 1
ATOM 744 C C . GLY A 1 98 ? 18.784 -10.726 -25.706 1.00 74.75 98 GLY A C 1
ATOM 745 O O . GLY A 1 98 ? 18.884 -11.759 -25.046 1.00 74.75 98 GLY A O 1
ATOM 746 N N . GLU A 1 99 ? 19.132 -9.534 -25.216 1.00 75.25 99 GLU A N 1
ATOM 747 C CA . GLU A 1 99 ? 19.705 -9.322 -23.881 1.00 75.25 99 GLU A CA 1
ATOM 748 C C . GLU A 1 99 ? 18.647 -9.390 -22.769 1.00 75.25 99 GLU A C 1
ATOM 750 O O . GLU A 1 99 ? 18.948 -9.795 -21.646 1.00 75.25 99 GLU A O 1
ATOM 755 N N . ALA A 1 100 ? 17.395 -9.026 -23.066 1.00 74.88 100 ALA A N 1
ATOM 756 C CA . ALA A 1 100 ? 16.294 -9.055 -22.108 1.00 74.88 100 ALA A CA 1
ATOM 757 C C . ALA A 1 100 ? 14.994 -9.569 -22.739 1.00 74.88 100 ALA A C 1
ATOM 759 O O . ALA A 1 100 ? 14.636 -9.215 -23.857 1.00 74.88 100 ALA A O 1
ATOM 760 N N . THR A 1 101 ? 14.246 -10.393 -21.999 1.00 75.56 101 THR A N 1
ATOM 761 C CA . THR A 1 101 ? 13.004 -11.016 -22.495 1.00 75.56 101 THR A CA 1
ATOM 762 C C . THR A 1 101 ? 11.736 -10.222 -22.180 1.00 75.56 101 THR A C 1
ATOM 764 O O . THR A 1 101 ? 10.751 -10.365 -22.902 1.00 75.56 101 THR A O 1
ATOM 767 N N . TRP A 1 102 ? 11.745 -9.389 -21.131 1.00 79.88 102 TRP A N 1
ATOM 768 C CA . TRP A 1 102 ? 10.557 -8.655 -20.657 1.00 79.88 102 TRP A CA 1
ATOM 769 C C . TRP A 1 102 ? 10.764 -7.146 -20.493 1.00 79.88 102 TRP A C 1
ATOM 771 O O . TRP A 1 102 ? 9.822 -6.388 -20.694 1.00 79.88 102 TRP A O 1
ATOM 781 N N . ILE A 1 103 ? 11.970 -6.701 -20.132 1.00 84.25 103 ILE A N 1
ATOM 782 C CA . ILE A 1 103 ? 12.301 -5.281 -19.947 1.00 84.25 103 ILE A CA 1
ATOM 783 C C . ILE A 1 103 ? 13.049 -4.810 -21.194 1.00 84.25 103 ILE A C 1
ATOM 785 O O . ILE A 1 103 ? 14.227 -5.111 -21.352 1.00 84.25 103 ILE A O 1
ATOM 789 N N . CYS A 1 104 ? 12.367 -4.093 -22.086 1.00 84.62 104 CYS A N 1
ATOM 790 C CA . CYS A 1 104 ? 12.900 -3.811 -23.424 1.00 84.62 104 CYS A CA 1
ATOM 791 C C . CYS A 1 104 ? 13.621 -2.460 -23.575 1.00 84.62 104 CYS A C 1
ATOM 793 O O . CYS A 1 104 ? 14.293 -2.242 -24.584 1.00 84.62 104 CYS A O 1
ATOM 795 N N . THR A 1 105 ? 13.508 -1.549 -22.598 1.00 85.25 105 THR A N 1
ATOM 796 C CA . THR A 1 105 ? 14.094 -0.193 -22.659 1.00 85.25 105 THR A CA 1
ATOM 797 C C . THR A 1 105 ? 14.792 0.198 -21.354 1.00 85.25 105 THR A C 1
ATOM 799 O O . THR A 1 105 ? 14.443 -0.308 -20.285 1.00 85.25 105 THR A O 1
ATOM 802 N N . GLU A 1 106 ? 15.737 1.143 -21.430 1.00 84.50 106 GLU A N 1
ATOM 803 C CA . GLU A 1 106 ? 16.455 1.686 -20.262 1.00 84.50 106 GLU A CA 1
ATOM 804 C C . GLU A 1 106 ? 15.481 2.388 -19.310 1.00 84.50 106 GLU A C 1
ATOM 806 O O . GLU A 1 106 ? 15.509 2.186 -18.097 1.00 84.50 106 GLU A O 1
ATOM 811 N N . PHE A 1 107 ? 14.524 3.128 -19.875 1.00 84.69 107 PHE A N 1
ATOM 812 C CA . PHE A 1 107 ? 13.471 3.764 -19.098 1.00 84.69 107 PHE A CA 1
ATOM 813 C C . PHE A 1 107 ? 12.642 2.741 -18.315 1.00 84.69 107 PHE A C 1
ATOM 815 O O . PHE A 1 107 ? 12.439 2.918 -17.117 1.00 84.69 107 PHE A O 1
ATOM 822 N N . THR A 1 108 ? 12.180 1.649 -18.943 1.00 85.44 108 THR A N 1
ATOM 823 C CA . THR A 1 108 ? 11.411 0.619 -18.219 1.00 85.44 108 THR A CA 1
ATOM 824 C C . THR A 1 108 ? 12.260 -0.059 -17.143 1.00 85.44 108 THR A C 1
ATOM 826 O O . THR A 1 108 ? 11.738 -0.372 -16.073 1.00 85.44 108 THR A O 1
ATOM 829 N N . ARG A 1 109 ? 13.562 -0.236 -17.389 1.00 86.69 109 ARG A N 1
ATOM 830 C CA . ARG A 1 109 ? 14.499 -0.832 -16.432 1.00 86.69 109 ARG A CA 1
ATOM 831 C C . ARG A 1 109 ? 14.580 -0.049 -15.121 1.00 86.69 109 ARG A C 1
ATOM 833 O O . ARG A 1 109 ? 14.615 -0.671 -14.067 1.00 86.69 109 ARG A O 1
ATOM 840 N N . ILE A 1 110 ? 14.514 1.282 -15.168 1.00 88.94 110 ILE A N 1
ATOM 841 C CA . ILE A 1 110 ? 14.502 2.139 -13.968 1.00 88.94 110 ILE A CA 1
ATOM 842 C C . ILE A 1 110 ? 13.074 2.345 -13.445 1.00 88.94 110 ILE A C 1
ATOM 844 O O . ILE A 1 110 ? 12.818 2.255 -12.245 1.00 88.94 110 ILE A O 1
ATOM 848 N N . ALA A 1 111 ? 12.115 2.595 -14.335 1.00 88.69 111 ALA A N 1
ATOM 849 C CA . ALA A 1 111 ? 10.744 2.908 -13.957 1.00 88.69 111 ALA A CA 1
ATOM 850 C C . ALA A 1 111 ? 10.070 1.741 -13.223 1.00 88.69 111 ALA A C 1
ATOM 852 O O . ALA A 1 111 ? 9.437 1.949 -12.191 1.00 88.69 111 ALA A O 1
ATOM 853 N N . TRP A 1 112 ? 10.217 0.509 -13.715 1.00 91.75 112 TRP A N 1
ATOM 854 C CA . TRP A 1 112 ? 9.561 -0.664 -13.133 1.00 91.75 112 TRP A CA 1
ATOM 855 C C . TRP A 1 112 ? 9.912 -0.901 -11.648 1.00 91.75 112 TRP A C 1
ATOM 857 O O . TRP A 1 112 ? 8.988 -0.964 -10.823 1.00 91.75 112 TRP A O 1
ATOM 867 N N . PRO A 1 113 ? 11.199 -0.981 -11.250 1.00 92.25 113 PRO A N 1
ATOM 868 C CA . PRO A 1 113 ? 11.561 -1.159 -9.846 1.00 92.25 113 PRO A CA 1
ATOM 869 C C . PRO A 1 113 ? 11.178 0.045 -8.977 1.00 92.25 113 PRO A C 1
ATOM 871 O O . PRO A 1 113 ? 10.750 -0.154 -7.839 1.00 92.25 113 PRO A O 1
ATOM 874 N N . VAL A 1 114 ? 11.246 1.276 -9.500 1.00 92.56 114 VAL A N 1
ATOM 875 C CA . VAL A 1 114 ? 10.817 2.482 -8.769 1.00 92.56 114 VAL A CA 1
ATOM 876 C C . VAL A 1 114 ? 9.314 2.461 -8.501 1.00 92.56 114 VAL A C 1
ATOM 878 O O . VAL A 1 114 ? 8.898 2.622 -7.355 1.00 92.56 114 VAL A O 1
ATOM 881 N N . PHE A 1 115 ? 8.488 2.220 -9.523 1.00 93.31 115 PHE A N 1
ATOM 882 C CA . PHE A 1 115 ? 7.030 2.229 -9.383 1.00 93.31 115 PHE A CA 1
ATOM 883 C C . PHE A 1 115 ? 6.534 1.126 -8.451 1.00 93.31 115 PHE A C 1
ATOM 885 O O . PHE A 1 115 ? 5.718 1.389 -7.566 1.00 93.31 115 PHE A O 1
ATOM 892 N N . THR A 1 116 ? 7.031 -0.100 -8.618 1.00 94.25 116 THR A N 1
ATOM 893 C CA . THR A 1 116 ? 6.592 -1.227 -7.784 1.00 94.25 116 THR A CA 1
ATOM 894 C C . THR A 1 116 ? 7.043 -1.074 -6.327 1.00 94.25 116 THR A C 1
ATOM 896 O O . THR A 1 116 ? 6.256 -1.333 -5.416 1.00 94.25 116 THR A O 1
ATOM 899 N N . SER A 1 117 ? 8.251 -0.552 -6.084 1.00 94.00 117 SER A N 1
ATOM 900 C CA . SER A 1 117 ? 8.728 -0.247 -4.728 1.00 94.00 117 SER A CA 1
ATOM 901 C C . SER A 1 117 ? 7.944 0.904 -4.098 1.00 94.00 117 SER A C 1
ATOM 903 O O . SER A 1 117 ? 7.448 0.772 -2.981 1.00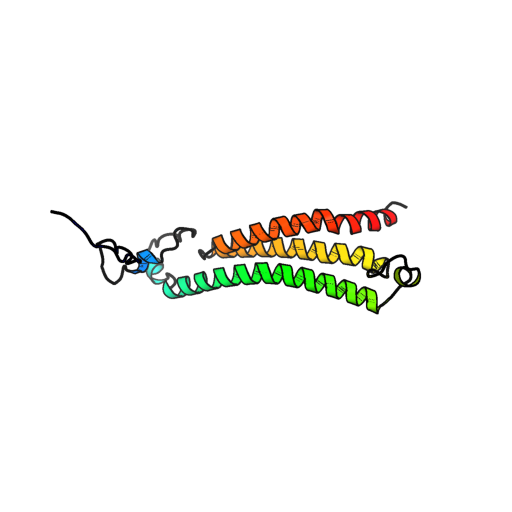 94.00 117 SER A O 1
ATOM 905 N N . ALA A 1 118 ? 7.746 2.013 -4.814 1.00 94.94 118 ALA A N 1
ATOM 906 C CA . ALA A 1 118 ? 6.942 3.128 -4.317 1.00 94.94 118 ALA A CA 1
ATOM 907 C C . ALA A 1 118 ? 5.522 2.675 -3.944 1.00 94.94 118 ALA A C 1
ATOM 909 O O . ALA A 1 118 ? 5.018 3.029 -2.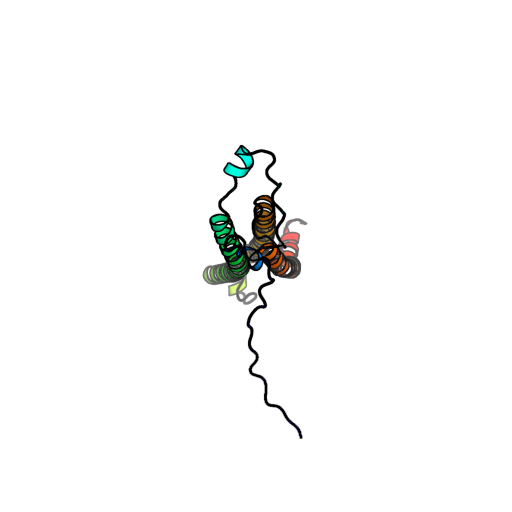878 1.00 94.94 118 ALA A O 1
ATOM 910 N N . TYR A 1 119 ? 4.901 1.829 -4.771 1.00 95.81 119 TYR A N 1
ATOM 911 C CA . TYR A 1 119 ? 3.591 1.252 -4.482 1.00 95.81 119 TYR A CA 1
ATOM 912 C C . TYR A 1 119 ? 3.589 0.405 -3.198 1.00 95.81 119 TYR A C 1
ATOM 914 O O . TYR A 1 119 ? 2.703 0.568 -2.352 1.00 95.81 119 TYR A O 1
ATOM 922 N N . ALA A 1 120 ? 4.588 -0.466 -3.022 1.00 95.06 120 ALA A N 1
ATOM 923 C CA . ALA A 1 120 ? 4.744 -1.278 -1.816 1.00 95.06 120 ALA A CA 1
ATOM 924 C C . ALA A 1 120 ? 4.848 -0.405 -0.547 1.00 95.06 120 ALA A C 1
ATOM 926 O O . ALA A 1 120 ? 4.126 -0.639 0.429 1.00 95.06 120 ALA A O 1
ATOM 927 N N . ALA A 1 121 ? 5.653 0.664 -0.593 1.00 95.62 121 ALA A N 1
ATOM 928 C CA . ALA A 1 121 ? 5.795 1.606 0.516 1.00 95.62 121 ALA A CA 1
ATOM 929 C C . ALA A 1 121 ? 4.488 2.353 0.821 1.00 95.62 121 ALA A C 1
ATOM 931 O O . ALA A 1 121 ? 4.059 2.411 1.975 1.00 95.62 121 ALA A O 1
ATOM 932 N N . LEU A 1 122 ? 3.833 2.904 -0.206 1.00 96.56 122 LEU A N 1
ATOM 933 C CA . LEU A 1 122 ? 2.581 3.654 -0.058 1.00 96.56 122 LEU A CA 1
ATOM 934 C C . LEU A 1 122 ? 1.466 2.796 0.537 1.00 96.56 122 LEU A C 1
ATOM 936 O O . LEU A 1 122 ? 0.678 3.272 1.351 1.00 96.56 122 LEU A O 1
ATOM 940 N N . THR A 1 123 ? 1.426 1.521 0.172 1.00 95.50 123 THR A N 1
ATOM 941 C CA . THR A 1 123 ? 0.456 0.564 0.700 1.00 95.50 123 THR A CA 1
ATO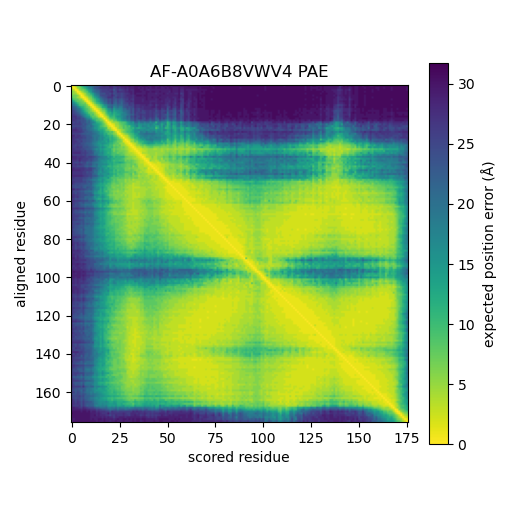M 942 C C . THR A 1 123 ? 0.686 0.283 2.185 1.00 95.50 123 THR A C 1
ATOM 944 O O . THR A 1 123 ? -0.257 0.296 2.978 1.00 95.50 123 THR A O 1
ATOM 947 N N . LEU A 1 124 ? 1.939 0.088 2.606 1.00 96.44 124 LEU A N 1
ATOM 948 C CA . LEU A 1 124 ? 2.253 -0.091 4.024 1.00 96.44 124 LEU A CA 1
ATOM 949 C C . LEU A 1 124 ? 1.910 1.168 4.840 1.00 96.44 124 LEU A C 1
ATOM 951 O O . LEU A 1 124 ? 1.300 1.071 5.908 1.00 96.44 124 LEU A O 1
ATOM 955 N N . LEU A 1 125 ? 2.246 2.352 4.315 1.00 97.12 125 LEU A N 1
ATOM 956 C CA . LEU A 1 125 ? 1.912 3.639 4.934 1.00 97.12 125 LEU A CA 1
ATOM 957 C C . LEU A 1 125 ? 0.397 3.847 5.031 1.00 97.12 125 LEU A C 1
ATOM 959 O O . LEU A 1 125 ? -0.108 4.244 6.081 1.00 97.12 125 LEU A O 1
ATOM 963 N N . GLY A 1 126 ? -0.344 3.527 3.970 1.00 96.19 126 GLY A N 1
ATOM 964 C CA . GLY A 1 126 ? -1.803 3.567 3.959 1.00 96.19 126 GLY A CA 1
ATOM 965 C C . GLY A 1 126 ? -2.407 2.668 5.038 1.00 96.19 126 GLY A C 1
ATOM 966 O O . GLY A 1 126 ? -3.273 3.115 5.792 1.00 96.19 126 GLY A O 1
ATOM 967 N N . CYS A 1 127 ? -1.894 1.442 5.186 1.00 96.50 127 CYS A N 1
ATOM 968 C CA . CYS A 1 127 ? -2.308 0.526 6.248 1.00 96.50 127 CYS A CA 1
ATOM 969 C C . CYS A 1 127 ? -2.077 1.127 7.643 1.00 96.50 127 CYS A C 1
ATOM 971 O O . CYS A 1 127 ? -2.976 1.091 8.486 1.00 96.50 127 CYS A O 1
ATOM 973 N N . ALA A 1 128 ? -0.903 1.721 7.880 1.00 95.44 128 ALA A N 1
ATOM 974 C CA . ALA A 1 128 ? -0.569 2.351 9.156 1.00 95.44 128 ALA A CA 1
ATOM 975 C C . ALA A 1 128 ? -1.498 3.536 9.477 1.00 95.44 128 ALA A C 1
ATOM 977 O O . ALA A 1 128 ? -2.029 3.630 10.586 1.00 95.44 128 ALA A O 1
ATOM 978 N N . ILE A 1 129 ? -1.765 4.405 8.497 1.00 96.31 129 ILE A N 1
ATOM 979 C CA . ILE A 1 129 ? -2.667 5.554 8.658 1.00 96.31 129 ILE A CA 1
ATOM 980 C C . ILE A 1 129 ? -4.091 5.084 8.973 1.00 96.31 129 ILE A C 1
ATOM 982 O O . ILE A 1 129 ? -4.715 5.590 9.908 1.00 96.31 129 ILE A O 1
ATOM 986 N N . ILE A 1 130 ? -4.623 4.112 8.222 1.00 95.06 130 ILE A N 1
ATOM 987 C CA . ILE A 1 130 ? -5.983 3.603 8.450 1.00 95.06 130 ILE A CA 1
ATOM 988 C C . ILE A 1 130 ? -6.083 2.950 9.830 1.00 95.06 130 ILE A C 1
ATOM 990 O O . ILE A 1 130 ? -7.045 3.207 10.553 1.00 95.06 130 ILE A O 1
ATOM 994 N N . MET A 1 131 ? -5.077 2.171 10.229 1.00 93.94 131 MET A N 1
ATOM 995 C CA . MET A 1 131 ? -5.020 1.550 11.550 1.00 93.94 131 MET A CA 1
ATOM 996 C C . MET A 1 131 ? -5.108 2.590 12.676 1.00 93.94 131 MET A C 1
ATOM 998 O O . MET A 1 131 ? -5.951 2.453 13.563 1.00 93.94 131 MET A O 1
ATOM 1002 N N . VAL A 1 132 ? -4.308 3.662 12.617 1.00 93.31 132 VAL A N 1
ATOM 1003 C CA . VAL A 1 132 ? -4.347 4.749 13.615 1.00 93.31 132 VAL A CA 1
ATOM 1004 C C . VAL A 1 132 ? -5.706 5.449 13.619 1.00 93.31 132 VAL A C 1
ATOM 1006 O O . VAL A 1 132 ? -6.260 5.730 14.683 1.00 93.31 132 VAL A O 1
ATOM 1009 N N . ARG A 1 133 ? -6.302 5.681 12.443 1.00 93.50 133 ARG A N 1
ATOM 1010 C CA . ARG A 1 133 ? -7.653 6.255 12.349 1.00 93.50 133 ARG A CA 1
ATOM 1011 C C . ARG A 1 133 ? -8.696 5.358 13.014 1.00 93.50 133 ARG A C 1
ATOM 1013 O O . ARG A 1 133 ? -9.534 5.873 13.745 1.00 93.50 133 ARG A O 1
ATOM 1020 N N . LYS A 1 134 ? -8.637 4.038 12.813 1.00 90.94 134 LYS A N 1
ATOM 1021 C CA . LYS A 1 134 ? -9.557 3.080 13.452 1.00 90.94 134 LYS A CA 1
ATOM 1022 C C . LYS A 1 134 ? -9.364 3.019 14.966 1.00 90.94 134 LYS A C 1
ATOM 1024 O O . LYS A 1 134 ? -10.356 2.984 15.689 1.00 90.94 134 LYS A O 1
ATOM 1029 N N . LEU A 1 135 ? -8.117 3.086 15.432 1.00 90.12 135 LEU A N 1
ATOM 1030 C CA . LEU A 1 135 ? -7.791 3.135 16.857 1.00 90.12 135 LEU A CA 1
ATOM 1031 C C . LEU A 1 135 ? -8.369 4.388 17.534 1.00 90.12 135 LEU A C 1
ATOM 1033 O O . LEU A 1 135 ? -8.954 4.294 18.610 1.00 90.12 135 LEU A O 1
ATOM 1037 N N . ASN A 1 136 ? -8.252 5.551 16.888 1.00 90.81 136 ASN A N 1
ATOM 1038 C CA . ASN A 1 136 ? -8.807 6.811 17.396 1.00 90.81 136 ASN A CA 1
ATOM 1039 C C . ASN A 1 136 ? -10.337 6.889 17.282 1.00 90.81 136 ASN A C 1
ATOM 1041 O O . ASN A 1 136 ? -10.961 7.666 17.992 1.00 90.81 136 ASN A O 1
ATOM 1045 N N . GLN A 1 137 ? -10.946 6.081 16.413 1.00 87.62 137 GLN A N 1
ATOM 1046 C CA . GLN A 1 137 ? -12.401 5.952 16.286 1.00 87.62 137 GLN A CA 1
ATOM 1047 C C . GLN A 1 137 ? -13.007 4.910 17.239 1.00 87.62 137 GLN A C 1
ATOM 1049 O O . GLN A 1 137 ? -14.199 4.634 17.132 1.00 87.62 137 GLN A O 1
ATOM 1054 N N . HIS A 1 138 ? -12.213 4.314 18.138 1.00 86.62 138 HIS A N 1
ATOM 1055 C CA . HIS A 1 138 ? -12.656 3.252 19.053 1.00 86.62 138 HIS A CA 1
ATOM 1056 C C . HIS A 1 138 ? -13.277 2.036 18.332 1.00 86.62 138 HIS A C 1
ATOM 1058 O O . HIS A 1 138 ? -14.134 1.341 18.874 1.00 86.62 138 HIS A O 1
ATOM 1064 N N . LEU A 1 139 ? -12.841 1.774 17.094 1.00 88.00 139 LEU A N 1
ATOM 1065 C CA . LEU A 1 139 ? -13.262 0.621 16.297 1.00 88.00 139 LEU A CA 1
ATOM 1066 C C . LEU A 1 139 ? -12.244 -0.517 16.392 1.00 88.00 139 LEU A C 1
ATOM 1068 O O . LEU A 1 139 ? -11.091 -0.323 16.782 1.00 88.00 139 LEU A O 1
ATOM 1072 N N . ARG A 1 140 ? -12.657 -1.702 15.930 1.00 88.88 140 ARG A N 1
ATOM 1073 C CA . ARG A 1 140 ? -11.814 -2.900 15.890 1.00 88.88 140 ARG A CA 1
ATOM 1074 C C . ARG A 1 140 ? -10.535 -2.702 15.072 1.00 88.88 140 ARG A C 1
ATOM 1076 O O . ARG A 1 140 ? -10.579 -2.710 13.836 1.00 88.88 140 ARG A O 1
ATOM 1083 N N . TRP A 1 141 ? -9.412 -2.537 15.778 1.00 88.25 141 TRP A N 1
ATOM 1084 C CA . TRP A 1 141 ? -8.101 -2.155 15.228 1.00 88.25 141 TRP A CA 1
ATOM 1085 C C . TRP A 1 141 ? -7.145 -3.339 15.034 1.00 88.25 141 TRP A C 1
ATOM 1087 O O . TRP A 1 141 ? -6.348 -3.328 14.100 1.00 88.25 141 TRP A O 1
ATOM 1097 N N . TRP A 1 142 ? -7.244 -4.385 15.860 1.00 89.81 142 TRP A N 1
ATOM 1098 C CA . TRP A 1 142 ? -6.351 -5.549 15.791 1.00 89.81 142 TRP A CA 1
ATOM 1099 C C . TRP A 1 142 ? -6.290 -6.230 14.402 1.00 89.81 142 TRP A C 1
ATOM 1101 O O . TRP A 1 142 ? -5.189 -6.567 13.966 1.00 89.81 142 TRP A O 1
ATOM 1111 N N . PRO A 1 143 ? -7.389 -6.355 13.622 1.00 92.31 143 PRO A N 1
ATOM 1112 C CA . PRO A 1 143 ? -7.313 -6.873 12.251 1.00 92.31 143 PRO A CA 1
ATOM 1113 C C . PRO A 1 143 ? -6.421 -6.036 11.322 1.00 92.31 143 PRO A C 1
ATOM 1115 O O . PRO A 1 143 ? -5.752 -6.585 10.451 1.00 92.31 143 PRO A O 1
ATOM 1118 N N . TRP A 1 144 ? -6.377 -4.715 11.517 1.00 94.44 144 TRP A N 1
ATOM 1119 C CA . TRP A 1 144 ? -5.488 -3.826 10.763 1.00 94.44 144 TRP A CA 1
ATOM 1120 C C . TRP A 1 144 ? -4.031 -3.976 11.193 1.00 94.44 144 TRP A C 1
ATOM 1122 O O . TRP A 1 144 ? -3.142 -3.885 10.353 1.00 94.44 144 TRP A O 1
ATOM 1132 N N . MET A 1 145 ? -3.787 -4.275 12.470 1.00 94.19 145 MET A N 1
ATOM 1133 C CA . MET A 1 145 ? -2.454 -4.633 12.952 1.00 94.19 145 MET A CA 1
ATOM 1134 C C . MET A 1 145 ? -1.972 -5.937 12.303 1.00 94.19 145 MET A C 1
ATOM 1136 O O . MET A 1 145 ? -0.842 -6.001 11.831 1.00 94.19 145 MET A O 1
ATOM 1140 N N . ALA A 1 146 ? -2.834 -6.953 12.192 1.00 93.69 146 ALA A N 1
ATOM 1141 C CA . ALA A 1 146 ? -2.504 -8.187 11.474 1.00 93.69 146 ALA A CA 1
ATOM 1142 C C . ALA A 1 146 ? -2.199 -7.931 9.984 1.00 93.69 146 ALA A C 1
ATOM 1144 O O . ALA A 1 146 ? -1.201 -8.431 9.468 1.00 93.69 146 ALA A O 1
ATOM 1145 N N . ALA A 1 147 ? -3.008 -7.107 9.307 1.00 95.31 147 ALA A N 1
ATOM 1146 C CA . ALA A 1 147 ? -2.751 -6.697 7.924 1.00 95.31 147 ALA A CA 1
ATOM 1147 C C . ALA A 1 147 ? -1.408 -5.958 7.779 1.00 95.31 147 ALA A C 1
ATOM 1149 O O . ALA A 1 147 ? -0.635 -6.260 6.873 1.00 95.31 147 ALA A O 1
ATOM 1150 N N . PHE A 1 148 ? -1.097 -5.041 8.698 1.00 96.38 148 PHE A N 1
ATOM 1151 C CA . PHE A 1 148 ? 0.179 -4.327 8.728 1.00 96.38 148 PHE A CA 1
ATOM 1152 C C . PHE A 1 148 ? 1.363 -5.289 8.873 1.00 96.38 148 PHE A C 1
ATOM 1154 O O . PHE A 1 148 ? 2.307 -5.219 8.089 1.00 96.38 148 PHE A O 1
ATOM 1161 N N . TRP A 1 149 ? 1.289 -6.233 9.815 1.00 95.00 149 TRP A N 1
ATOM 1162 C CA . TRP A 1 149 ? 2.326 -7.249 10.012 1.00 95.00 149 TRP A CA 1
ATOM 1163 C C . TRP A 1 149 ? 2.502 -8.183 8.821 1.00 95.00 149 TRP A C 1
ATOM 1165 O O . TRP A 1 149 ? 3.598 -8.691 8.622 1.00 95.00 149 TRP A O 1
ATOM 1175 N N . PHE A 1 150 ? 1.458 -8.400 8.024 1.00 95.31 150 PHE A N 1
ATOM 1176 C CA . PHE A 1 150 ? 1.561 -9.168 6.788 1.00 95.31 150 PHE A CA 1
ATOM 1177 C C . PHE A 1 150 ? 2.207 -8.357 5.652 1.00 95.31 150 PHE A C 1
ATOM 1179 O O . PHE A 1 150 ? 3.046 -8.864 4.910 1.00 95.31 150 PHE A O 1
ATOM 1186 N N . LEU A 1 151 ? 1.849 -7.077 5.525 1.00 95.00 151 LEU A N 1
ATOM 1187 C CA . LEU A 1 151 ? 2.376 -6.187 4.485 1.00 95.00 151 LEU A CA 1
ATOM 1188 C C . LEU A 1 151 ? 3.821 -5.745 4.753 1.00 95.00 151 LEU A C 1
ATOM 1190 O O . LEU A 1 151 ? 4.563 -5.470 3.813 1.00 95.00 151 LEU A O 1
ATOM 1194 N N . LEU A 1 152 ? 4.242 -5.692 6.015 1.00 96.50 152 LEU A N 1
ATOM 1195 C CA . LEU A 1 152 ? 5.589 -5.285 6.409 1.00 96.50 152 LEU A CA 1
ATOM 1196 C C . LEU A 1 152 ? 6.706 -6.171 5.816 1.00 96.50 152 LEU A C 1
ATOM 1198 O O . LEU A 1 152 ? 7.587 -5.614 5.160 1.00 96.50 152 LEU A O 1
ATOM 1202 N N . PRO A 1 153 ? 6.703 -7.513 5.964 1.00 95.56 153 PRO A N 1
ATOM 1203 C CA . PRO A 1 153 ? 7.718 -8.373 5.360 1.00 95.56 153 PRO A CA 1
ATOM 1204 C C . PRO A 1 153 ? 7.651 -8.364 3.831 1.00 95.56 153 PRO A C 1
ATOM 1206 O O . PRO A 1 153 ? 8.692 -8.388 3.183 1.00 95.56 153 PRO A O 1
ATOM 1209 N N . MET A 1 154 ? 6.456 -8.261 3.243 1.00 93.25 154 MET A N 1
ATOM 1210 C CA . MET A 1 154 ? 6.303 -8.085 1.795 1.00 93.25 154 MET A CA 1
ATOM 1211 C C . MET A 1 154 ? 6.989 -6.799 1.317 1.00 93.25 154 MET A C 1
ATOM 1213 O O . MET A 1 154 ? 7.711 -6.811 0.323 1.00 93.25 154 MET A O 1
ATOM 1217 N N . ASN A 1 155 ? 6.809 -5.694 2.043 1.00 95.25 155 ASN A N 1
ATOM 1218 C CA . ASN A 1 155 ? 7.444 -4.425 1.708 1.00 95.25 155 ASN A CA 1
ATOM 1219 C C . ASN A 1 155 ? 8.963 -4.505 1.884 1.00 95.25 155 ASN A C 1
ATOM 1221 O O . ASN A 1 155 ? 9.702 -4.065 1.011 1.00 95.25 155 ASN A O 1
ATOM 1225 N N . MET A 1 156 ? 9.435 -5.126 2.969 1.00 96.06 156 MET A N 1
ATOM 1226 C CA . MET A 1 156 ? 10.864 -5.375 3.184 1.00 96.06 156 MET A CA 1
ATOM 1227 C C . MET A 1 156 ? 11.469 -6.198 2.046 1.00 96.06 156 MET A C 1
ATOM 1229 O O . MET A 1 156 ? 12.524 -5.835 1.529 1.00 96.06 156 MET A O 1
ATOM 1233 N N . LEU A 1 157 ? 10.782 -7.253 1.602 1.00 94.19 157 LEU A N 1
ATOM 1234 C CA . LEU A 1 157 ? 11.211 -8.065 0.468 1.00 94.19 157 LEU A CA 1
ATOM 1235 C C . LEU A 1 157 ? 11.357 -7.205 -0.792 1.00 94.19 157 LEU A C 1
ATOM 1237 O O . LEU A 1 157 ? 12.390 -7.268 -1.450 1.00 94.19 157 LEU A O 1
ATOM 1241 N N . TRP A 1 158 ? 10.379 -6.353 -1.103 1.00 92.44 158 TRP A N 1
ATOM 1242 C CA . TRP A 1 158 ? 10.439 -5.491 -2.289 1.00 92.44 158 TRP A CA 1
ATOM 1243 C C . TRP A 1 158 ? 11.558 -4.446 -2.209 1.00 92.44 158 TRP A C 1
ATOM 1245 O O . TRP A 1 158 ? 12.320 -4.264 -3.156 1.00 92.44 158 TRP A O 1
ATOM 1255 N N . MET A 1 159 ? 11.717 -3.804 -1.053 1.00 92.94 159 MET A N 1
ATOM 1256 C CA . MET A 1 159 ? 12.741 -2.775 -0.839 1.00 92.94 159 MET A CA 1
ATOM 1257 C C . MET A 1 159 ? 14.166 -3.327 -0.862 1.00 92.94 159 MET A C 1
ATOM 1259 O O . MET A 1 159 ? 15.094 -2.604 -1.200 1.00 92.94 159 MET A O 1
ATOM 1263 N N . THR A 1 160 ? 14.353 -4.594 -0.498 1.00 93.31 160 THR A N 1
ATOM 1264 C CA . THR A 1 160 ? 15.680 -5.226 -0.456 1.00 93.31 160 THR A CA 1
ATOM 1265 C C . THR A 1 160 ? 16.032 -5.984 -1.729 1.00 93.31 160 THR A C 1
ATOM 1267 O O . THR A 1 160 ? 17.213 -6.128 -2.023 1.00 93.31 160 THR A O 1
ATOM 1270 N N . SER A 1 161 ? 15.044 -6.450 -2.499 1.00 92.44 161 SER A N 1
ATOM 1271 C CA . SER A 1 161 ? 15.290 -7.216 -3.730 1.00 92.44 161 SER A CA 1
ATOM 1272 C C . SER A 1 161 ? 15.063 -6.422 -5.018 1.00 92.44 161 SER A C 1
ATOM 1274 O O . SER A 1 161 ? 15.793 -6.627 -5.983 1.00 92.44 161 SER A O 1
ATOM 1276 N N . VAL A 1 162 ? 14.092 -5.503 -5.049 1.00 91.56 162 VAL A N 1
ATOM 1277 C CA . VAL A 1 162 ? 13.671 -4.808 -6.278 1.00 91.56 162 VAL A CA 1
ATOM 1278 C C . VAL A 1 162 ? 14.207 -3.383 -6.341 1.00 91.56 162 VAL A C 1
ATOM 1280 O O . VAL A 1 162 ? 14.766 -2.991 -7.363 1.00 91.56 162 VAL A O 1
ATOM 1283 N N . LEU A 1 163 ? 14.090 -2.607 -5.259 1.00 89.50 163 LEU A N 1
ATOM 1284 C CA . LEU A 1 163 ? 14.579 -1.223 -5.237 1.00 89.50 163 LEU A CA 1
ATOM 1285 C C . LEU A 1 163 ? 16.080 -1.091 -5.584 1.00 89.50 163 LEU A C 1
ATOM 1287 O O . LEU A 1 163 ? 16.419 -0.164 -6.322 1.00 89.50 163 LEU A O 1
ATOM 1291 N N . PRO A 1 164 ? 16.986 -1.995 -5.149 1.00 91.19 164 PRO A N 1
ATOM 1292 C CA . PRO A 1 164 ? 18.399 -1.894 -5.504 1.00 91.19 164 PRO A CA 1
ATOM 1293 C C . PRO A 1 164 ? 18.669 -1.989 -7.006 1.00 91.19 164 PRO A C 1
ATOM 1295 O O . PRO A 1 164 ? 19.649 -1.408 -7.460 1.00 91.19 164 PRO A O 1
ATOM 1298 N N . LEU A 1 165 ? 17.803 -2.650 -7.786 1.00 87.56 165 LEU A N 1
ATOM 1299 C CA . LEU A 1 165 ? 17.927 -2.694 -9.249 1.00 87.56 165 LEU A CA 1
ATOM 1300 C C . LEU A 1 165 ? 17.884 -1.275 -9.833 1.00 87.56 165 LEU A C 1
ATOM 1302 O O . LEU A 1 165 ? 18.749 -0.904 -10.618 1.00 87.56 165 LEU A O 1
ATOM 1306 N N . ALA A 1 166 ? 16.952 -0.441 -9.359 1.00 86.75 166 ALA A N 1
ATOM 1307 C CA . ALA A 1 166 ? 16.862 0.959 -9.773 1.00 86.75 166 ALA A CA 1
ATOM 1308 C C . ALA A 1 166 ? 18.096 1.774 -9.367 1.00 86.75 166 ALA A C 1
ATOM 1310 O O . ALA A 1 166 ? 18.525 2.656 -10.104 1.00 86.75 166 ALA A O 1
ATOM 1311 N N . ILE A 1 167 ? 18.645 1.508 -8.178 1.00 85.81 167 ILE A N 1
ATOM 1312 C CA . ILE A 1 167 ? 19.782 2.258 -7.630 1.00 85.81 167 ILE A CA 1
ATOM 1313 C C . ILE A 1 167 ? 21.067 1.908 -8.380 1.00 85.81 167 ILE A C 1
ATOM 1315 O O . ILE A 1 167 ? 21.831 2.805 -8.725 1.00 85.81 167 ILE A O 1
ATOM 1319 N N . MET A 1 168 ? 21.302 0.623 -8.647 1.00 82.56 168 MET A N 1
ATOM 1320 C CA . MET A 1 168 ? 22.482 0.169 -9.384 1.00 82.56 168 MET A CA 1
ATOM 1321 C C . MET A 1 168 ? 22.450 0.642 -10.838 1.00 82.56 168 MET A C 1
ATOM 1323 O O . MET A 1 168 ? 23.468 1.103 -11.346 1.00 82.56 168 MET A O 1
ATOM 1327 N N . ASP A 1 169 ? 21.282 0.594 -11.479 1.00 73.94 169 ASP A N 1
ATOM 1328 C CA . ASP A 1 169 ? 21.141 0.996 -12.879 1.00 73.94 169 ASP A CA 1
ATOM 1329 C C . ASP A 1 169 ? 21.070 2.526 -13.046 1.00 73.94 169 ASP A C 1
ATOM 1331 O O . ASP A 1 169 ? 21.616 3.075 -13.998 1.00 73.94 169 ASP A O 1
ATOM 1335 N N . GLY A 1 170 ? 20.443 3.241 -12.105 1.00 63.06 170 GLY A N 1
ATOM 1336 C CA . GLY A 1 170 ? 20.339 4.705 -12.121 1.00 63.06 170 GLY A CA 1
ATOM 1337 C C . GLY A 1 170 ? 21.582 5.432 -11.593 1.00 63.06 170 GLY A C 1
ATOM 1338 O O . GLY A 1 170 ? 21.850 6.563 -11.996 1.00 63.06 170 GLY A O 1
ATOM 1339 N N . GLY A 1 171 ? 22.368 4.791 -10.721 1.00 54.78 171 GLY A N 1
ATOM 1340 C CA . GLY A 1 171 ? 23.588 5.356 -10.133 1.00 54.78 171 GLY A CA 1
ATOM 1341 C C . GLY A 1 171 ? 24.732 5.566 -11.130 1.00 54.78 171 GLY A C 1
ATOM 1342 O O . GLY A 1 171 ? 25.615 6.380 -10.872 1.00 54.78 171 GLY A O 1
ATOM 1343 N N . GLY A 1 172 ? 24.696 4.897 -12.288 1.00 51.00 172 GLY A N 1
ATOM 1344 C CA . GLY A 1 172 ? 25.675 5.091 -13.363 1.00 51.00 172 GLY A CA 1
ATOM 1345 C C . GLY A 1 172 ? 25.555 6.436 -14.091 1.00 51.00 172 GLY A C 1
ATOM 1346 O O . GLY A 1 172 ? 26.563 6.960 -14.548 1.00 51.00 172 GLY A O 1
ATOM 1347 N N . ASN A 1 173 ? 24.357 7.033 -14.137 1.00 49.44 173 ASN A N 1
ATOM 1348 C CA . ASN A 1 173 ? 24.084 8.290 -14.855 1.00 49.44 173 ASN A CA 1
ATOM 1349 C C . ASN A 1 173 ? 24.2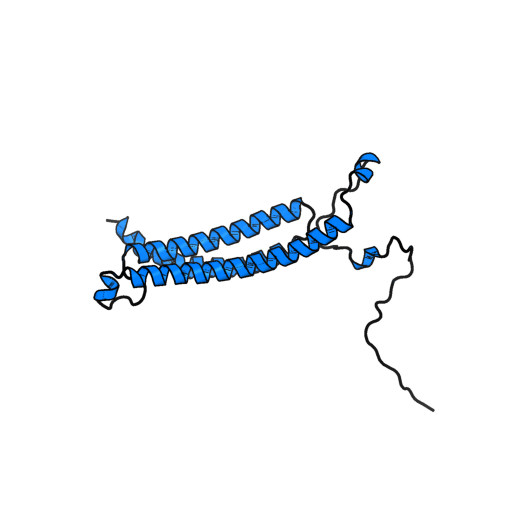05 9.554 -13.978 1.00 49.44 173 ASN A C 1
ATOM 1351 O O . ASN A 1 173 ? 23.997 10.660 -14.465 1.00 49.44 173 ASN A O 1
ATOM 1355 N N . LEU A 1 174 ? 24.502 9.412 -12.681 1.00 47.12 174 LEU A N 1
ATOM 1356 C CA . LEU A 1 174 ? 24.677 10.540 -11.749 1.00 47.12 174 LEU A CA 1
ATOM 1357 C C . LEU A 1 174 ? 26.131 10.729 -11.287 1.00 47.12 174 LEU A C 1
ATOM 1359 O O . LEU A 1 174 ? 26.406 11.648 -10.517 1.00 47.12 174 LEU A O 1
ATOM 1363 N N . LEU A 1 175 ? 27.054 9.868 -11.730 1.00 44.28 175 LEU A N 1
ATOM 1364 C CA . LEU A 1 175 ? 28.470 9.892 -11.342 1.00 44.28 175 LEU A CA 1
ATOM 1365 C C . LEU A 1 175 ? 29.446 10.126 -12.510 1.00 44.28 175 LEU A C 1
ATOM 1367 O O . LEU A 1 175 ? 30.654 10.063 -12.285 1.00 44.28 175 LEU A O 1
ATOM 1371 N N . PHE A 1 176 ? 28.951 10.458 -13.708 1.00 38.69 176 PHE A N 1
ATOM 1372 C CA . PHE A 1 176 ? 29.755 10.926 -14.844 1.00 38.69 176 PHE A CA 1
ATOM 1373 C C . PHE A 1 176 ? 29.060 12.069 -15.581 1.00 38.69 176 PHE A C 1
ATOM 1375 O O . PHE A 1 176 ? 27.837 11.952 -15.817 1.00 38.69 176 PHE A O 1
#

Organism: NCBI:txid2675219

Radius of gyration: 26.86 Å; Cα contacts (8 Å, |Δi|>4): 128; chains: 1; bounding box: 62×68×70 Å

Secondary structure (DSSP, 8-state):
----------------S---GGGGGGGG--TTSPPPPPP-SHHHHHTSPPHHHHHHHHHHHHHHHHHHHHHHHHHHHHHHHHHHHHHHHH--HHHHTTS-SS--SHHHHHHHHHHHHHHHHHHHHHHHHHHHHHHHTTS--HHHHHHHHHHHHHHHHHHHHTHHHHHHHHGGGS--

Sequence (176 aa):
MSKSDSPDSSGAKKQKPYGHPENDLVTDYDYTNRPMPGPSTVEDLAGQPDPVLIRERNRQSGRQALFYAIGAIVTLLLGGFLLLLLSRMIGGPYCEAGEATWICTEFTRIAWPVFTSAYAALTLLGCAIIMVRKLNQHLRWWPWMAAFWFLLPMNMLWMTSVLPLAIMDGGGNLLF